Protein AF-A0AAU7CND5-F1 (afdb_monomer)

InterPro domains:
  IPR009061 Putative DNA-binding domain superfamily [SSF46955] (51-102)
  IPR010093 SinI-like, DNA-binding domain [TIGR01764] (51-86)
  IPR041657 Helix-turn-helix domain, group 17 [PF12728] (51-101)

Mean predicted aligned error: 15.91 Å

Secondary structure (DSSP, 8-state):
---------------TTHHHHHHHHHHHHHHHHHHHHHHHHHHHHTT--SEEEHHHHHHHHT--HHHHHHHHHTTSS-EEEETTSSTT-EEEEEHHHHHHHHHTT-S-S--GGG--

Solvent-accessible surface area (backbone atoms only — not comparable to full-atom values): 7021 Å² total; per-residue (Å²): 141,82,84,82,81,77,80,86,75,75,79,84,79,85,57,96,67,65,59,62,58,56,51,63,57,46,55,60,50,52,51,52,51,50,51,54,51,50,50,52,49,55,68,55,55,80,57,67,66,66,60,35,42,52,63,54,50,13,63,21,29,75,46,54,50,64,56,50,51,49,34,41,75,69,66,76,33,67,62,49,75,42,76,86,72,52,101,79,37,42,55,33,30,42,44,71,44,56,55,48,32,53,77,70,60,76,30,48,81,68,46,76,85,62,73,114

Foldseek 3Di:
DDDDDDDPDDPPPPPPPPVVVVVVVVVVVVVVVVVVVVVVCVVLVVQDDQWDFLVLLCLQLVHDSVVSVVCCVVVVFPWDFAPPPDPRGTTIGGVVRSVVCVVVVVRDHGPPVSSD

Radius of gyration: 23.72 Å; Cα contacts (8 Å, |Δi|>4): 95; chains: 1; bounding box: 53×47×58 Å

Structure (mmCIF, N/CA/C/O backbone):
data_AF-A0AAU7CND5-F1
#
_entry.id   AF-A0AAU7CND5-F1
#
loop_
_atom_site.group_PDB
_atom_site.id
_atom_site.type_symbol
_atom_site.label_atom_id
_atom_site.label_alt_id
_atom_site.label_comp_id
_atom_site.label_asym_id
_atom_site.label_entity_id
_atom_site.label_seq_id
_atom_site.pdbx_PDB_ins_code
_atom_site.Cartn_x
_atom_site.Cartn_y
_atom_site.Cartn_z
_atom_site.occupancy
_atom_site.B_iso_or_equiv
_atom_site.auth_seq_id
_atom_site.auth_comp_id
_atom_site.auth_asym_id
_atom_site.auth_atom_id
_atom_site.pdbx_PDB_model_num
ATOM 1 N N . MET A 1 1 ? -0.751 -38.278 37.438 1.00 44.38 1 MET A N 1
ATOM 2 C CA . MET A 1 1 ? -0.768 -36.880 36.952 1.00 44.38 1 MET A CA 1
ATOM 3 C C . MET A 1 1 ? -2.054 -36.675 36.162 1.00 44.38 1 MET A C 1
ATOM 5 O O . MET A 1 1 ? -2.073 -36.950 34.971 1.00 44.38 1 MET A O 1
ATOM 9 N N . SER A 1 2 ? -3.136 -36.271 36.828 1.00 46.31 2 SER A N 1
ATOM 10 C CA . SER A 1 2 ? -4.457 -36.083 36.211 1.00 46.31 2 SER A CA 1
ATOM 11 C C . SER A 1 2 ? -4.797 -34.597 36.259 1.00 46.31 2 SER A C 1
ATOM 13 O O . SER A 1 2 ? -4.841 -34.019 37.340 1.00 46.31 2 SER A O 1
ATOM 15 N N . ARG A 1 3 ? -4.973 -33.959 35.098 1.00 49.03 3 ARG A N 1
ATOM 16 C CA . ARG A 1 3 ? -5.463 -32.578 35.019 1.00 49.03 3 ARG A CA 1
ATOM 17 C C . ARG A 1 3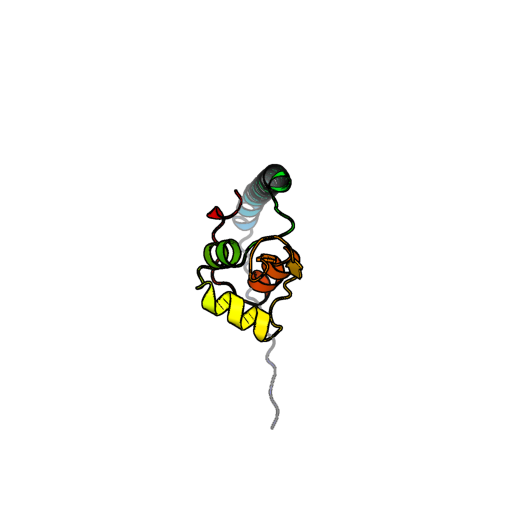 ? -6.988 -32.623 35.043 1.00 49.03 3 ARG A C 1
ATOM 19 O O . ARG A 1 3 ? -7.593 -33.032 34.060 1.00 49.03 3 ARG A O 1
ATOM 26 N N . HIS A 1 4 ? -7.584 -32.248 36.173 1.00 49.91 4 HIS A N 1
ATOM 27 C CA . HIS A 1 4 ? -9.011 -31.949 36.257 1.00 49.91 4 HIS A CA 1
ATOM 28 C C . HIS A 1 4 ? -9.300 -30.717 35.394 1.00 49.91 4 HIS A C 1
ATOM 30 O O . HIS A 1 4 ? -8.758 -29.641 35.635 1.00 49.91 4 HIS A O 1
ATOM 36 N N . THR A 1 5 ? -10.116 -30.889 34.358 1.00 56.34 5 THR A N 1
ATOM 37 C CA . THR A 1 5 ? -10.724 -29.785 33.616 1.00 56.34 5 THR A CA 1
ATOM 38 C C . THR A 1 5 ? -12.013 -29.432 34.342 1.00 56.34 5 THR A C 1
ATOM 40 O O . THR A 1 5 ? -13.002 -30.152 34.219 1.00 56.34 5 THR A O 1
ATOM 43 N N . GLU A 1 6 ? -11.993 -28.375 35.148 1.00 56.00 6 GLU A N 1
ATOM 44 C CA . GLU A 1 6 ? -13.238 -27.822 35.674 1.00 56.00 6 GLU A CA 1
ATOM 45 C C . GLU A 1 6 ? -13.972 -27.084 34.544 1.00 56.00 6 GLU A C 1
ATOM 47 O O . GLU A 1 6 ? -13.336 -26.351 33.777 1.00 56.00 6 GLU A O 1
ATOM 52 N N . PRO A 1 7 ? -15.290 -27.287 34.382 1.00 57.53 7 PRO A N 1
ATOM 53 C CA . PRO A 1 7 ? -16.067 -26.537 33.412 1.00 57.53 7 PRO A CA 1
ATOM 54 C C . PRO A 1 7 ? -16.092 -25.061 33.818 1.00 57.53 7 PRO A C 1
ATOM 56 O O . PRO A 1 7 ? -16.408 -24.712 34.954 1.00 57.53 7 PRO A O 1
ATOM 59 N N . PHE A 1 8 ? -15.761 -24.187 32.870 1.00 55.75 8 PHE A N 1
ATOM 60 C CA . PHE A 1 8 ? -15.938 -22.748 33.018 1.00 55.75 8 PHE A CA 1
ATOM 61 C C . PHE A 1 8 ? -17.442 -22.446 33.049 1.00 55.75 8 PHE A C 1
ATOM 63 O O . PHE A 1 8 ? -18.091 -22.335 32.009 1.00 55.75 8 PHE A O 1
ATOM 70 N N . THR A 1 9 ? -18.007 -22.377 34.252 1.00 51.53 9 THR A N 1
ATOM 71 C CA . THR A 1 9 ? -19.387 -21.948 34.472 1.00 51.53 9 THR A CA 1
ATOM 72 C C . THR A 1 9 ? -19.471 -20.448 34.216 1.00 51.53 9 THR A C 1
ATOM 74 O O . THR A 1 9 ? -18.960 -19.643 34.994 1.00 51.53 9 THR A O 1
ATOM 77 N N . VAL A 1 10 ? -20.113 -20.073 33.110 1.00 62.97 10 VAL A N 1
ATOM 78 C CA . VAL A 1 10 ? -20.530 -18.689 32.870 1.00 62.97 10 VAL A CA 1
ATOM 79 C C . VAL A 1 10 ? -21.570 -18.303 33.928 1.00 62.97 10 VAL A C 1
ATOM 81 O O . VAL A 1 10 ? -22.550 -19.033 34.090 1.00 62.97 10 VAL A O 1
ATOM 84 N N . PRO A 1 11 ? -21.380 -17.206 34.683 1.00 52.38 11 PRO A N 1
ATOM 85 C CA . PRO A 1 11 ? -22.404 -16.750 35.608 1.00 52.38 11 PRO A CA 1
ATOM 86 C C . PRO A 1 11 ? -23.647 -16.344 34.813 1.00 52.38 11 PRO A C 1
ATOM 88 O O . PRO A 1 11 ? -23.563 -15.560 33.866 1.00 52.38 11 PRO A O 1
ATOM 91 N N . ASP A 1 12 ? -24.788 -16.906 35.206 1.00 55.72 12 ASP A N 1
ATOM 92 C CA . ASP A 1 12 ? -26.106 -16.530 34.708 1.00 55.72 12 ASP A CA 1
ATOM 93 C C . ASP A 1 12 ? -26.383 -15.067 35.075 1.00 55.72 12 ASP A C 1
ATOM 95 O O . ASP A 1 12 ? -26.721 -14.728 36.210 1.00 55.72 12 ASP A O 1
ATOM 99 N N . VAL A 1 13 ? -26.181 -14.171 34.110 1.00 57.69 13 VAL A N 1
ATOM 100 C CA . VAL A 1 13 ? -26.575 -12.764 34.206 1.00 57.69 13 VAL A CA 1
ATOM 101 C C . VAL A 1 13 ? -28.062 -12.655 33.889 1.00 57.69 13 VAL A C 1
ATOM 103 O O . VAL A 1 13 ? -28.476 -12.193 32.826 1.00 57.69 13 VAL A O 1
ATOM 106 N N . SER A 1 14 ? -28.873 -13.066 34.861 1.00 56.19 14 SER A N 1
ATOM 107 C CA . SER A 1 14 ? -30.296 -12.746 34.931 1.00 56.19 14 SER A CA 1
ATOM 108 C C . SER A 1 14 ? -30.489 -11.241 35.209 1.00 56.19 14 SER A C 1
ATOM 110 O O . SER A 1 14 ? -30.841 -10.827 36.309 1.00 56.19 14 SER A O 1
ATOM 112 N N . THR A 1 15 ? -30.261 -10.405 34.189 1.00 55.03 15 THR A N 1
ATOM 113 C CA . THR A 1 15 ? -30.583 -8.962 34.166 1.00 55.03 15 THR A CA 1
ATOM 114 C C . THR A 1 15 ? -31.623 -8.714 33.070 1.00 55.03 15 THR A C 1
ATOM 116 O O . THR A 1 15 ? -31.338 -8.130 32.025 1.00 55.03 15 THR A O 1
ATOM 119 N N . GLY A 1 16 ? -32.842 -9.216 33.280 1.00 49.25 16 GLY A N 1
ATOM 120 C CA . GLY A 1 16 ? -33.922 -9.301 32.283 1.00 49.25 16 GLY A CA 1
ATOM 121 C C . GLY A 1 16 ? -34.604 -7.990 31.862 1.00 49.25 16 GLY A C 1
ATOM 122 O O . GLY A 1 16 ? -35.745 -8.037 31.419 1.00 49.25 1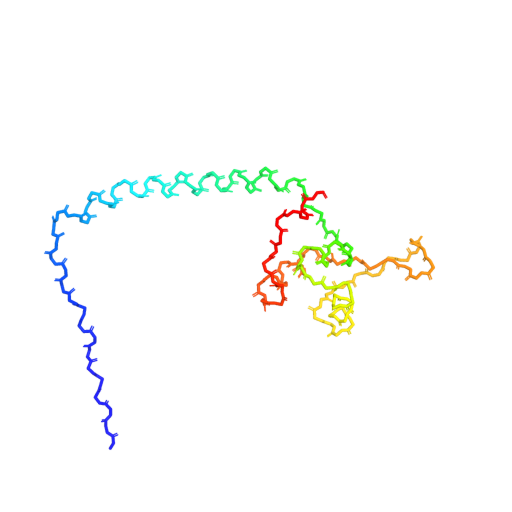6 GLY A O 1
ATOM 123 N N . GLY A 1 17 ? -33.950 -6.831 31.994 1.00 47.66 17 GLY A N 1
ATOM 124 C CA . GLY A 1 17 ? -34.524 -5.532 31.599 1.00 47.66 17 GLY A CA 1
ATOM 125 C C . GLY A 1 17 ? -33.591 -4.629 30.789 1.00 47.66 17 GLY A C 1
ATOM 126 O O . GLY A 1 17 ? -34.043 -3.926 29.897 1.00 47.66 17 GLY A O 1
ATOM 127 N N . ILE A 1 18 ? -32.280 -4.681 31.041 1.00 51.62 18 ILE A N 1
ATOM 128 C CA . ILE A 1 18 ?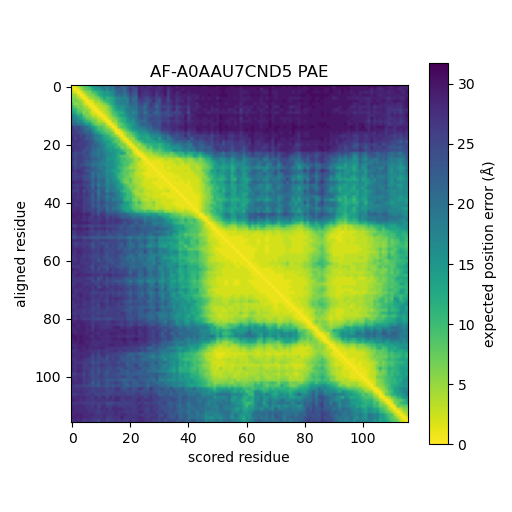 -31.314 -3.721 30.471 1.00 51.62 18 ILE A CA 1
ATOM 129 C C . ILE A 1 18 ? -30.739 -4.213 29.131 1.00 51.62 18 ILE A C 1
ATOM 131 O O . ILE A 1 18 ? -30.396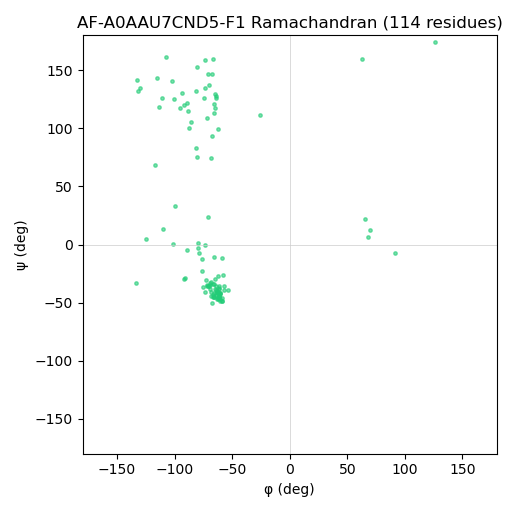 -3.422 28.256 1.00 51.62 18 ILE A O 1
ATOM 135 N N . THR A 1 19 ? -30.651 -5.529 28.929 1.00 53.12 19 THR A N 1
ATOM 136 C CA . THR A 1 19 ? -30.077 -6.115 27.707 1.00 53.12 19 THR A CA 1
ATOM 137 C C . THR A 1 19 ? -30.949 -5.895 26.473 1.00 53.12 19 THR A C 1
ATOM 139 O O . THR A 1 19 ? -30.412 -5.706 25.384 1.00 53.12 19 THR A O 1
ATOM 142 N N . VAL A 1 20 ? -32.276 -5.872 26.605 1.00 51.38 20 VAL A N 1
ATOM 143 C CA . VAL A 1 20 ? -33.180 -5.787 25.444 1.00 51.38 20 VAL A CA 1
ATOM 144 C C . VAL A 1 20 ? -33.183 -4.385 24.823 1.00 51.38 20 VAL A C 1
ATOM 146 O O . VAL A 1 20 ? -33.109 -4.276 23.599 1.00 51.38 20 VAL A O 1
ATOM 149 N N . GLU A 1 21 ? -33.171 -3.322 25.633 1.00 53.41 21 GLU A N 1
ATOM 150 C CA . GLU A 1 21 ? -33.169 -1.936 25.133 1.00 53.41 21 GLU A CA 1
ATOM 151 C C . GLU A 1 21 ? -31.849 -1.569 24.441 1.00 53.41 21 GLU A C 1
ATOM 153 O O . GLU A 1 21 ? -31.857 -1.059 23.322 1.00 53.41 21 GLU A O 1
ATOM 158 N N . ILE A 1 22 ? -30.703 -1.934 25.033 1.00 57.34 22 ILE A N 1
ATOM 159 C CA . ILE A 1 22 ? -29.383 -1.700 24.420 1.00 57.34 22 ILE A CA 1
ATOM 160 C C . ILE A 1 22 ? -29.267 -2.441 23.077 1.00 57.34 22 ILE A C 1
ATOM 162 O O . ILE A 1 22 ? -28.696 -1.924 22.116 1.00 57.34 22 ILE A O 1
ATOM 166 N N . THR A 1 23 ? -29.832 -3.647 22.974 1.00 59.81 23 THR A N 1
ATOM 167 C CA . THR A 1 23 ? -29.775 -4.426 21.729 1.00 59.81 23 THR A CA 1
ATOM 168 C C . THR A 1 23 ? -30.659 -3.817 20.633 1.00 59.81 23 THR A C 1
ATOM 170 O O . THR A 1 23 ? -30.279 -3.846 19.461 1.00 59.81 23 THR A O 1
ATOM 173 N N . HIS A 1 24 ? -31.813 -3.242 20.988 1.00 66.25 24 HIS A N 1
ATOM 174 C CA . HIS A 1 24 ? -32.777 -2.721 20.015 1.00 66.25 24 HIS A CA 1
ATOM 175 C C . HIS A 1 24 ? -32.279 -1.465 19.286 1.00 66.25 24 HIS A C 1
ATOM 177 O O . HIS A 1 24 ? -32.516 -1.340 18.086 1.00 66.25 24 HIS A O 1
ATOM 183 N N . ASP A 1 25 ? -31.517 -0.601 19.963 1.00 71.06 25 ASP A N 1
ATOM 184 C CA . ASP A 1 25 ? -31.006 0.651 19.383 1.00 71.06 25 ASP A CA 1
ATOM 185 C C . ASP A 1 25 ? -29.617 0.515 18.741 1.00 71.06 25 ASP A C 1
ATOM 187 O O . ASP A 1 25 ? -29.308 1.179 17.744 1.00 71.06 25 ASP A O 1
ATOM 191 N N . LEU A 1 26 ? -28.770 -0.391 19.240 1.00 78.44 26 LEU A N 1
ATOM 192 C CA . LEU A 1 26 ? -27.429 -0.581 18.679 1.00 78.44 26 LEU A CA 1
ATOM 193 C C . LEU A 1 26 ? -27.442 -1.332 17.348 1.00 78.44 26 LEU A C 1
ATOM 195 O O . LEU A 1 26 ? -26.670 -0.997 16.450 1.00 78.44 26 LEU A O 1
ATOM 199 N N . VAL A 1 27 ? -28.323 -2.319 17.173 1.00 83.00 27 VAL A N 1
ATOM 200 C CA . VAL A 1 27 ? -28.428 -3.075 15.913 1.00 83.00 27 VAL A CA 1
ATOM 201 C C . VAL A 1 27 ? -28.737 -2.173 14.703 1.00 83.00 27 VAL A C 1
ATOM 203 O O . VAL A 1 27 ? -28.029 -2.282 13.696 1.00 83.00 27 VAL A O 1
ATOM 206 N N . PRO A 1 28 ? -29.731 -1.264 14.738 1.00 85.88 28 PRO A N 1
ATOM 207 C CA . PRO A 1 28 ? -29.982 -0.354 13.624 1.00 85.88 28 PRO A CA 1
ATOM 208 C C . PRO A 1 28 ? -28.863 0.679 13.449 1.00 85.88 28 PRO A C 1
ATOM 210 O O . PRO A 1 28 ? -28.558 1.044 12.312 1.00 85.88 28 PRO A O 1
ATOM 213 N N . MET A 1 29 ? -28.206 1.117 14.529 1.00 85.12 29 MET A N 1
ATOM 214 C CA . MET A 1 29 ? -27.053 2.020 14.436 1.00 85.12 29 MET A CA 1
ATOM 215 C C . MET A 1 29 ? -25.859 1.351 13.740 1.00 85.12 29 MET A C 1
ATOM 217 O O . MET A 1 29 ? -25.276 1.932 12.826 1.00 85.12 29 MET A O 1
ATOM 221 N N . ILE A 1 30 ? -25.539 0.106 14.100 1.00 87.88 30 ILE A N 1
ATOM 222 C CA . ILE A 1 30 ? -24.473 -0.683 13.467 1.00 87.88 30 ILE A CA 1
ATOM 223 C C . ILE A 1 30 ? -24.779 -0.914 11.985 1.00 87.88 30 ILE A C 1
ATOM 225 O O . ILE A 1 30 ? -23.887 -0.752 11.155 1.00 87.88 30 ILE A O 1
ATOM 229 N N . ARG A 1 31 ? -26.035 -1.210 11.620 1.00 86.25 31 ARG A N 1
ATOM 230 C CA . ARG A 1 31 ? -26.429 -1.329 10.204 1.00 86.25 31 ARG A CA 1
ATOM 231 C C . ARG A 1 31 ? -26.219 -0.026 9.439 1.00 86.25 31 ARG A C 1
ATOM 233 O O . ARG A 1 31 ? -25.677 -0.057 8.339 1.00 86.25 31 ARG A O 1
ATOM 240 N N . LYS A 1 32 ? -26.606 1.117 10.015 1.00 86.31 32 LYS A N 1
ATOM 241 C CA . LYS A 1 32 ? -26.366 2.433 9.398 1.00 86.31 32 LYS A CA 1
ATOM 242 C C . LYS A 1 32 ? -24.873 2.695 9.196 1.00 86.31 32 LYS A C 1
ATOM 244 O O . LYS A 1 32 ? -24.483 3.172 8.136 1.00 86.31 32 LYS A O 1
ATOM 249 N N . LEU A 1 33 ? -24.039 2.339 10.175 1.00 87.31 33 LEU A N 1
ATOM 250 C CA . LEU A 1 33 ? -22.585 2.450 10.051 1.00 87.31 33 LEU A CA 1
ATOM 251 C C . LEU A 1 33 ? -22.026 1.533 8.957 1.00 87.31 33 LEU A C 1
ATOM 253 O O . LEU A 1 33 ? -21.172 1.968 8.192 1.00 87.31 33 LEU A O 1
ATOM 257 N N . GLN A 1 34 ? -22.514 0.295 8.846 1.00 84.88 34 GLN A N 1
ATOM 258 C CA . GLN A 1 34 ? -22.099 -0.627 7.784 1.00 84.88 34 GLN A CA 1
ATOM 259 C C . GLN A 1 34 ? -22.414 -0.064 6.394 1.00 84.88 34 GLN A C 1
ATOM 261 O O . GLN A 1 34 ? -21.526 -0.021 5.548 1.00 84.88 34 GLN A O 1
ATOM 266 N N . VAL A 1 35 ? -23.632 0.452 6.195 1.00 89.19 35 VAL A N 1
ATOM 267 C CA . VAL A 1 35 ? -24.038 1.075 4.925 1.00 89.19 35 VAL A CA 1
ATOM 268 C C . VAL A 1 35 ? -23.151 2.274 4.589 1.00 89.19 35 VAL A C 1
ATOM 270 O O . VAL A 1 35 ? -22.605 2.337 3.492 1.00 89.19 35 VAL A O 1
ATOM 273 N N . ALA A 1 36 ? -22.929 3.181 5.543 1.00 81.19 36 ALA A N 1
ATOM 274 C CA . ALA A 1 36 ? -22.084 4.353 5.321 1.00 81.19 36 ALA A CA 1
ATOM 275 C C . ALA A 1 36 ? -20.628 3.974 4.982 1.00 81.19 36 ALA A C 1
ATOM 277 O O . ALA A 1 36 ? -19.996 4.598 4.130 1.00 81.19 36 ALA A O 1
ATOM 278 N N . VAL A 1 37 ? -20.085 2.931 5.619 1.00 82.38 37 VAL A N 1
ATOM 279 C CA . VAL A 1 37 ? -18.742 2.418 5.308 1.00 82.38 37 VAL A CA 1
ATOM 280 C C . VAL A 1 37 ? -18.684 1.840 3.896 1.00 82.38 37 VAL A C 1
ATOM 282 O O . VAL A 1 37 ? -17.701 2.076 3.190 1.00 82.38 37 VAL A O 1
ATOM 285 N N . ASP A 1 38 ? -19.706 1.106 3.469 1.00 78.06 38 ASP A N 1
ATOM 286 C CA . ASP A 1 38 ? -19.747 0.521 2.130 1.00 78.06 38 ASP A CA 1
ATOM 287 C C . ASP A 1 38 ? -19.936 1.584 1.040 1.00 78.06 38 ASP A C 1
ATOM 289 O O . ASP A 1 38 ? -19.283 1.505 -0.000 1.00 78.06 38 ASP A O 1
ATOM 293 N N . GLU A 1 39 ? -20.709 2.639 1.303 1.00 82.81 39 GLU A N 1
ATOM 294 C CA . GLU A 1 39 ? -20.820 3.805 0.418 1.00 82.81 39 GLU A CA 1
ATOM 295 C C . GLU A 1 39 ? -19.484 4.542 0.274 1.00 82.81 39 GLU A C 1
ATOM 297 O O . GLU A 1 39 ? -19.042 4.808 -0.846 1.00 82.81 39 GLU A O 1
ATOM 302 N N . ILE A 1 40 ? -18.782 4.799 1.384 1.00 79.69 40 ILE A N 1
ATOM 303 C CA . ILE A 1 40 ? -17.441 5.405 1.357 1.00 79.69 40 ILE A CA 1
ATOM 304 C C . ILE A 1 40 ? -16.468 4.511 0.579 1.00 79.69 40 ILE A C 1
ATOM 306 O O . ILE A 1 40 ? -15.681 4.996 -0.235 1.00 79.69 40 ILE A O 1
ATOM 310 N N . ARG A 1 41 ? -16.519 3.190 0.786 1.00 69.88 41 ARG A N 1
ATOM 311 C CA . ARG A 1 41 ? -15.690 2.231 0.040 1.00 69.88 41 ARG A CA 1
ATOM 312 C C . ARG A 1 41 ? -16.011 2.231 -1.450 1.00 69.88 41 ARG A C 1
ATOM 314 O O . ARG A 1 41 ? -15.074 2.155 -2.243 1.00 69.88 41 ARG A O 1
ATOM 321 N N . ALA A 1 42 ? -17.286 2.322 -1.823 1.00 68.38 42 ALA A N 1
ATOM 322 C CA . ALA A 1 42 ? -17.729 2.377 -3.212 1.00 68.38 42 ALA A CA 1
ATOM 323 C C . ALA A 1 42 ? -17.273 3.675 -3.895 1.00 68.38 42 ALA A C 1
ATOM 325 O O . ALA A 1 42 ? -16.719 3.624 -4.992 1.00 68.38 42 ALA A O 1
ATOM 326 N N . GLN A 1 43 ? -17.398 4.820 -3.217 1.00 69.44 43 GLN A N 1
ATOM 327 C CA . GLN A 1 43 ? -16.920 6.118 -3.707 1.00 69.44 43 GLN A CA 1
ATOM 328 C C . GLN A 1 43 ? -15.391 6.157 -3.854 1.00 69.44 43 GLN A C 1
ATOM 330 O O . GLN A 1 43 ? -14.872 6.661 -4.848 1.00 69.44 43 GLN A O 1
ATOM 335 N N . LEU A 1 44 ? -14.653 5.556 -2.914 1.00 64.94 44 LEU A N 1
ATOM 336 C CA . LEU A 1 44 ? -13.193 5.417 -2.990 1.00 64.94 44 LEU A CA 1
ATOM 337 C C . LEU A 1 44 ? -12.733 4.319 -3.968 1.00 64.94 44 LEU A C 1
ATOM 339 O O . LEU A 1 44 ? -11.546 4.238 -4.292 1.00 64.94 44 LEU A O 1
ATOM 343 N N . GLY A 1 45 ? -13.643 3.459 -4.435 1.00 54.53 45 GLY A N 1
ATOM 344 C CA . GLY A 1 45 ? -13.350 2.346 -5.338 1.00 54.53 45 GLY A CA 1
ATOM 345 C C . GLY A 1 45 ? -12.858 2.793 -6.716 1.00 54.53 45 GLY A C 1
ATOM 346 O O . GLY A 1 45 ? -12.025 2.110 -7.306 1.00 54.53 45 GLY A O 1
ATOM 347 N N . GLY A 1 46 ? -13.291 3.969 -7.186 1.00 51.25 46 GLY A N 1
ATOM 348 C CA . GLY A 1 46 ? -12.902 4.533 -8.485 1.00 51.25 46 GLY A CA 1
ATOM 349 C C . GLY A 1 46 ? -11.514 5.188 -8.539 1.00 51.25 46 GLY A C 1
ATOM 350 O O . GLY A 1 46 ? -11.065 5.555 -9.618 1.00 51.25 46 GLY A O 1
ATOM 351 N N . MET A 1 47 ? -10.819 5.335 -7.404 1.00 55.38 47 MET A N 1
ATOM 352 C CA . MET A 1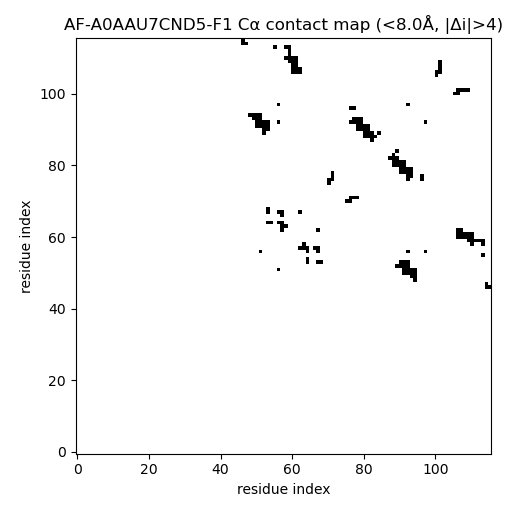 47 ? -9.516 6.024 -7.309 1.00 55.38 47 MET A CA 1
ATOM 353 C C . MET A 1 47 ? -8.335 5.079 -7.036 1.00 55.38 47 MET A C 1
ATOM 355 O O . MET A 1 47 ? -7.246 5.514 -6.657 1.00 55.38 47 MET A O 1
ATOM 359 N N . ARG A 1 48 ? -8.525 3.763 -7.179 1.00 61.06 48 ARG A N 1
ATOM 360 C CA . ARG A 1 48 ? -7.480 2.787 -6.850 1.00 61.06 48 ARG A CA 1
ATOM 361 C C . ARG A 1 48 ? -6.581 2.527 -8.056 1.00 61.06 48 ARG A C 1
ATOM 363 O O . ARG A 1 48 ? -7.027 1.979 -9.053 1.00 61.06 48 ARG A O 1
ATOM 370 N N . LYS A 1 49 ? -5.306 2.904 -7.936 1.00 68.19 49 LYS A N 1
ATOM 371 C CA . LYS A 1 49 ? -4.253 2.562 -8.904 1.00 68.19 49 LYS A CA 1
ATOM 372 C C . LYS A 1 49 ? -3.929 1.067 -8.829 1.00 68.19 49 LYS A C 1
ATOM 374 O O . LYS A 1 49 ? -3.769 0.525 -7.736 1.00 68.19 49 LYS A O 1
ATOM 379 N N . ASP A 1 50 ? -3.770 0.431 -9.987 1.00 75.75 50 ASP A N 1
ATOM 380 C CA . ASP A 1 50 ? -3.382 -0.987 -10.083 1.00 75.75 50 ASP A CA 1
ATOM 381 C C . ASP A 1 50 ? -1.906 -1.213 -9.728 1.00 75.75 50 ASP A C 1
ATOM 383 O O . ASP A 1 50 ? -1.525 -2.250 -9.180 1.00 75.75 50 ASP A O 1
ATOM 387 N N . TYR A 1 51 ? -1.072 -0.206 -10.000 1.00 83.25 51 TYR A N 1
ATOM 388 C CA . TYR A 1 51 ? 0.366 -0.247 -9.783 1.00 83.25 51 TYR A CA 1
ATOM 389 C C . TYR A 1 51 ? 0.839 0.977 -9.009 1.00 83.25 51 TYR A C 1
ATOM 391 O O . TYR A 1 51 ? 0.499 2.113 -9.341 1.00 83.25 51 TYR A O 1
ATOM 399 N N . TYR A 1 52 ? 1.685 0.729 -8.016 1.00 85.62 52 TYR A N 1
ATOM 400 C CA . TYR A 1 52 ? 2.297 1.750 -7.178 1.00 85.62 52 TYR A CA 1
ATOM 401 C C . TYR A 1 52 ? 3.804 1.782 -7.382 1.00 85.62 52 TYR A C 1
ATOM 403 O O . TYR A 1 52 ? 4.465 0.755 -7.516 1.00 85.62 52 TYR A O 1
ATOM 411 N N . THR A 1 53 ? 4.381 2.970 -7.357 1.00 87.62 53 THR A N 1
ATOM 412 C CA . THR A 1 53 ? 5.834 3.130 -7.283 1.00 87.62 53 THR A CA 1
ATOM 413 C C . THR A 1 53 ? 6.347 2.799 -5.884 1.00 87.62 53 THR A C 1
ATOM 415 O O . THR A 1 53 ? 5.621 2.873 -4.893 1.00 87.62 53 THR A O 1
ATOM 418 N N . VAL A 1 54 ? 7.636 2.478 -5.778 1.00 87.50 54 VAL A N 1
ATOM 419 C CA . VAL A 1 54 ? 8.303 2.241 -4.485 1.00 87.50 54 VAL A CA 1
ATOM 420 C C . VAL A 1 54 ? 8.095 3.413 -3.522 1.00 87.50 54 VAL A C 1
ATOM 422 O O . VAL A 1 54 ? 7.901 3.208 -2.328 1.00 87.50 54 VAL A O 1
ATOM 425 N N . GLU A 1 55 ? 8.140 4.639 -4.034 1.00 85.62 55 GLU A N 1
ATOM 426 C CA . GLU A 1 55 ? 7.979 5.870 -3.266 1.00 85.62 55 GLU A CA 1
ATOM 427 C C . GLU A 1 55 ? 6.544 6.045 -2.745 1.00 85.62 55 GLU A C 1
ATOM 429 O O . GLU A 1 55 ? 6.350 6.476 -1.607 1.00 85.62 55 GLU A O 1
ATOM 434 N N . GLU A 1 56 ? 5.537 5.672 -3.536 1.00 83.81 56 GLU A N 1
ATOM 435 C CA . GLU A 1 56 ? 4.139 5.653 -3.088 1.00 83.81 56 GLU A CA 1
ATOM 436 C C . GLU A 1 56 ? 3.921 4.584 -2.013 1.00 83.81 56 GLU A C 1
ATOM 438 O O . GLU A 1 56 ? 3.350 4.879 -0.965 1.00 83.81 56 GLU A O 1
ATOM 443 N N . VAL A 1 57 ? 4.451 3.375 -2.214 1.00 84.44 57 VAL A N 1
ATOM 444 C CA . VAL A 1 57 ? 4.380 2.291 -1.220 1.00 84.44 57 VAL A CA 1
ATOM 445 C C . 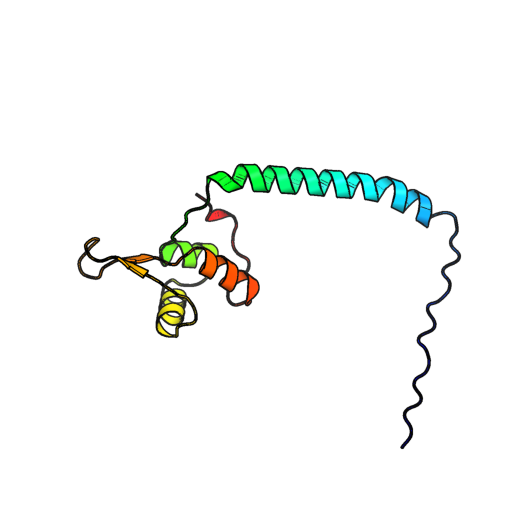VAL A 1 57 ? 5.073 2.679 0.089 1.00 84.44 57 VAL A C 1
ATOM 447 O O . VAL A 1 57 ? 4.548 2.429 1.175 1.00 84.44 57 VAL A O 1
ATOM 450 N N . ALA A 1 58 ? 6.231 3.333 0.006 1.00 86.44 58 ALA A N 1
ATOM 451 C CA . ALA A 1 58 ? 6.953 3.856 1.162 1.00 86.44 58 ALA A CA 1
ATOM 452 C C . ALA A 1 58 ? 6.092 4.850 1.957 1.00 86.44 58 ALA A C 1
ATOM 454 O O . ALA A 1 58 ? 5.922 4.698 3.168 1.00 86.44 58 ALA A O 1
ATOM 455 N N . ARG A 1 59 ? 5.470 5.814 1.264 1.00 82.25 59 ARG A N 1
ATOM 456 C CA . ARG A 1 59 ? 4.569 6.795 1.884 1.00 82.25 59 ARG A CA 1
ATOM 457 C C . ARG A 1 59 ? 3.341 6.132 2.511 1.00 82.25 59 ARG A C 1
ATOM 459 O O . ARG A 1 59 ? 2.950 6.513 3.608 1.00 82.25 59 ARG A O 1
ATOM 466 N N . ALA A 1 60 ? 2.760 5.139 1.839 1.00 80.56 60 ALA A N 1
ATOM 467 C CA . ALA A 1 60 ? 1.553 4.457 2.299 1.00 80.56 60 ALA A CA 1
ATOM 468 C C . ALA A 1 60 ? 1.810 3.614 3.554 1.00 80.56 60 ALA A C 1
ATOM 470 O O . ALA A 1 60 ? 1.001 3.618 4.473 1.00 80.56 60 ALA A O 1
ATOM 471 N N . THR A 1 61 ? 2.949 2.923 3.609 1.00 80.00 61 THR A N 1
ATOM 472 C CA . THR A 1 61 ? 3.324 2.024 4.716 1.00 80.00 61 THR A CA 1
ATOM 473 C C . THR A 1 61 ? 4.086 2.711 5.854 1.00 80.00 61 THR A C 1
ATOM 475 O O . THR A 1 61 ? 4.414 2.060 6.848 1.00 80.00 61 THR A O 1
ATOM 478 N N . GLY A 1 62 ? 4.426 3.998 5.704 1.00 81.31 62 GLY A N 1
ATOM 479 C CA . GLY A 1 62 ? 5.262 4.734 6.658 1.00 81.31 62 GLY A CA 1
ATOM 480 C C . GLY A 1 62 ? 6.699 4.203 6.750 1.00 81.31 62 GLY A C 1
ATOM 481 O O . GLY A 1 62 ? 7.373 4.389 7.762 1.00 81.31 62 GLY A O 1
ATOM 482 N N . ARG A 1 63 ? 7.173 3.492 5.720 1.00 85.44 63 ARG A N 1
ATOM 483 C CA . ARG A 1 63 ? 8.516 2.895 5.665 1.00 85.44 63 ARG A CA 1
ATOM 484 C C . ARG A 1 63 ? 9.405 3.659 4.695 1.00 85.44 63 ARG A C 1
ATOM 486 O O . ARG A 1 63 ? 8.936 4.363 3.810 1.00 85.44 63 ARG A O 1
ATOM 493 N N . SER A 1 64 ? 10.718 3.481 4.822 1.00 87.88 64 SER A N 1
ATOM 494 C CA . SER A 1 64 ? 11.657 4.064 3.861 1.00 87.88 64 SER A CA 1
ATOM 495 C C . SER A 1 64 ? 11.583 3.350 2.504 1.00 87.88 64 SER A C 1
ATOM 497 O O . SER A 1 64 ? 11.436 2.126 2.443 1.00 87.88 64 SER A O 1
ATOM 499 N N . SER A 1 65 ? 11.800 4.077 1.403 1.00 88.75 65 SER A N 1
ATOM 500 C CA . SER A 1 65 ? 11.923 3.476 0.063 1.00 88.75 65 SER A CA 1
ATOM 501 C C . SER A 1 65 ? 13.046 2.434 -0.014 1.00 88.75 65 SER A C 1
ATOM 503 O O . SER A 1 65 ? 12.996 1.514 -0.829 1.00 88.75 65 SER A O 1
ATOM 505 N N . TYR A 1 66 ? 14.068 2.553 0.841 1.00 89.56 66 TYR A N 1
ATOM 506 C CA . TYR A 1 66 ? 15.121 1.548 0.969 1.00 89.56 66 TYR A CA 1
ATOM 507 C C . TYR A 1 66 ? 14.576 0.222 1.514 1.00 89.56 66 TYR A C 1
ATOM 509 O O . TYR A 1 66 ? 14.854 -0.830 0.940 1.00 89.56 66 TYR A O 1
ATOM 517 N N . THR A 1 67 ? 13.748 0.271 2.561 1.00 88.88 67 THR A N 1
ATOM 518 C CA . THR A 1 67 ? 13.073 -0.902 3.136 1.00 88.88 67 THR A CA 1
ATOM 519 C C . THR A 1 67 ? 12.206 -1.598 2.093 1.00 88.88 67 THR A C 1
ATOM 521 O O . THR A 1 67 ? 12.317 -2.809 1.919 1.00 88.88 67 THR A O 1
ATOM 524 N N . ILE A 1 68 ? 11.420 -0.832 1.332 1.00 89.19 68 ILE A N 1
ATOM 525 C CA . ILE A 1 68 ? 10.579 -1.386 0.265 1.00 89.19 68 ILE A CA 1
ATOM 526 C C . ILE A 1 68 ? 11.437 -2.065 -0.814 1.00 89.19 68 ILE A C 1
ATOM 528 O O . ILE A 1 68 ? 11.171 -3.205 -1.187 1.00 89.19 68 ILE A O 1
ATOM 532 N N . ARG A 1 69 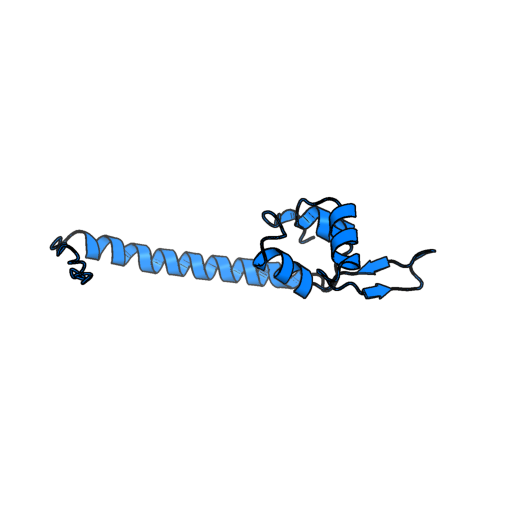? 12.532 -1.431 -1.263 1.00 89.12 69 ARG A N 1
ATOM 533 C CA . ARG A 1 69 ? 13.478 -2.052 -2.212 1.00 89.12 69 ARG A CA 1
ATOM 534 C C . ARG A 1 69 ? 14.139 -3.310 -1.650 1.00 89.12 69 ARG A C 1
ATOM 536 O O . ARG A 1 69 ? 14.389 -4.245 -2.405 1.00 89.12 69 ARG A O 1
ATOM 543 N N . SER A 1 70 ? 14.438 -3.340 -0.354 1.00 91.94 70 SER A N 1
ATOM 544 C CA . SER A 1 70 ? 14.974 -4.525 0.320 1.00 91.94 70 SER A CA 1
ATOM 545 C C . SER A 1 70 ? 13.965 -5.675 0.305 1.00 91.94 70 SER A C 1
ATOM 547 O O . SER A 1 70 ? 14.318 -6.792 -0.052 1.00 91.94 70 SER A O 1
ATOM 549 N N . TRP A 1 71 ? 12.689 -5.400 0.577 1.00 89.81 71 TRP A N 1
ATOM 550 C CA . TRP A 1 71 ? 11.620 -6.400 0.507 1.00 89.81 71 TRP A CA 1
ATOM 551 C C . TRP A 1 71 ? 11.376 -6.932 -0.902 1.00 89.81 71 TRP A C 1
ATOM 553 O O . TRP A 1 71 ? 11.177 -8.135 -1.056 1.00 89.81 71 TRP A O 1
ATOM 563 N N . VAL A 1 72 ? 11.462 -6.072 -1.920 1.00 88.88 72 VAL A N 1
ATOM 564 C CA . VAL A 1 72 ? 11.411 -6.502 -3.324 1.00 88.88 72 VAL A CA 1
ATOM 565 C C . VAL A 1 72 ? 12.589 -7.425 -3.650 1.00 88.88 72 VAL A C 1
ATOM 567 O O . VAL A 1 72 ? 12.390 -8.502 -4.200 1.00 88.88 72 VAL A O 1
ATOM 570 N N . ARG A 1 73 ? 13.818 -7.061 -3.254 1.00 86.38 73 ARG A N 1
ATOM 571 C CA . ARG A 1 73 ? 15.005 -7.916 -3.460 1.00 86.38 73 ARG A CA 1
ATOM 572 C C . ARG A 1 73 ? 14.931 -9.237 -2.697 1.00 86.38 73 ARG A C 1
ATOM 574 O O . ARG A 1 73 ? 15.391 -10.250 -3.202 1.00 86.38 73 ARG A O 1
ATOM 581 N N . ALA A 1 74 ? 14.353 -9.221 -1.500 1.00 86.06 74 ALA A N 1
ATOM 582 C CA . ALA A 1 74 ? 14.159 -10.400 -0.664 1.00 86.06 74 ALA A CA 1
ATOM 583 C C . ALA A 1 74 ? 12.953 -11.261 -1.091 1.00 86.06 74 ALA A C 1
ATOM 585 O O . ALA A 1 74 ? 12.644 -12.233 -0.408 1.00 86.06 74 ALA A O 1
ATOM 586 N N . GLY A 1 75 ? 12.235 -10.890 -2.159 1.00 85.81 75 GLY A N 1
ATOM 587 C CA . GLY A 1 75 ? 11.069 -11.628 -2.653 1.00 85.81 75 GLY A CA 1
ATOM 588 C C . GLY A 1 75 ? 9.836 -11.565 -1.746 1.00 85.81 75 GLY A C 1
ATOM 589 O O . GLY A 1 75 ? 8.888 -12.315 -1.952 1.00 85.81 75 GLY A O 1
ATOM 590 N N . ARG A 1 76 ? 9.821 -10.672 -0.748 1.00 83.56 76 ARG A N 1
ATOM 591 C CA . ARG A 1 76 ? 8.667 -10.469 0.149 1.00 83.56 76 ARG A CA 1
ATOM 592 C C . ARG A 1 76 ? 7.543 -9.673 -0.511 1.00 83.56 76 ARG A C 1
ATOM 594 O O . ARG A 1 76 ? 6.408 -9.743 -0.059 1.00 83.56 76 ARG A O 1
ATOM 601 N N . ILE A 1 77 ? 7.888 -8.896 -1.537 1.00 86.75 77 ILE A N 1
ATOM 602 C CA . ILE A 1 77 ? 6.974 -8.105 -2.361 1.00 86.75 77 ILE A CA 1
ATOM 603 C C . ILE A 1 77 ? 7.318 -8.382 -3.816 1.00 86.75 77 ILE A C 1
ATOM 605 O O . ILE A 1 77 ? 8.484 -8.271 -4.204 1.00 86.75 77 ILE A O 1
ATOM 609 N N . ARG A 1 78 ? 6.314 -8.672 -4.640 1.00 85.88 78 ARG A N 1
ATOM 610 C CA . ARG A 1 78 ? 6.503 -8.740 -6.094 1.00 85.88 78 ARG A CA 1
ATOM 611 C C . ARG A 1 78 ? 6.473 -7.348 -6.724 1.00 85.88 78 ARG A C 1
ATOM 613 O O . ARG A 1 78 ? 5.578 -6.548 -6.467 1.00 85.88 78 ARG A O 1
ATOM 620 N N . ALA A 1 79 ? 7.447 -7.063 -7.580 1.00 88.56 79 ALA A N 1
ATOM 621 C CA . ALA A 1 79 ? 7.481 -5.838 -8.367 1.00 88.56 79 ALA A CA 1
ATOM 622 C C . ALA A 1 79 ? 7.792 -6.158 -9.828 1.00 88.56 79 ALA A C 1
ATOM 624 O O . ALA A 1 79 ? 8.627 -7.013 -10.123 1.00 88.56 79 ALA A O 1
ATOM 625 N N . ILE A 1 80 ? 7.136 -5.442 -10.731 1.00 86.50 80 ILE A N 1
ATOM 626 C CA . ILE A 1 80 ? 7.380 -5.470 -12.166 1.00 86.50 80 ILE A CA 1
ATOM 627 C C . ILE A 1 80 ? 8.366 -4.352 -12.482 1.00 86.50 80 ILE A C 1
ATOM 629 O O . ILE A 1 80 ? 8.191 -3.205 -12.064 1.00 86.50 80 ILE A O 1
ATOM 633 N N . ARG A 1 81 ? 9.420 -4.681 -13.225 1.00 83.56 81 ARG A N 1
ATOM 634 C CA . ARG A 1 81 ? 10.325 -3.676 -13.770 1.00 83.56 81 ARG A CA 1
ATOM 635 C C . ARG A 1 81 ? 9.833 -3.287 -15.153 1.00 83.56 81 ARG A C 1
ATOM 637 O O . ARG A 1 81 ? 9.766 -4.133 -16.035 1.00 83.56 81 ARG A O 1
ATOM 644 N N . VAL A 1 82 ? 9.510 -2.013 -15.330 1.00 79.31 82 VAL A N 1
ATOM 645 C CA . VAL A 1 82 ? 9.165 -1.462 -16.642 1.00 79.31 82 VAL A CA 1
ATOM 646 C C . VAL A 1 82 ? 10.418 -0.839 -17.245 1.00 79.31 82 VAL A C 1
ATOM 648 O O . VAL A 1 82 ? 11.012 0.083 -16.670 1.00 79.31 82 VAL A O 1
ATOM 651 N N . GLU A 1 83 ? 10.847 -1.387 -18.378 1.00 72.12 83 GLU A N 1
ATOM 652 C CA . GLU A 1 83 ? 11.942 -0.859 -19.191 1.00 72.12 83 GLU A CA 1
ATOM 653 C C . GLU A 1 83 ? 11.440 0.302 -20.071 1.00 72.12 83 GLU A C 1
ATOM 655 O O . GLU A 1 83 ? 10.254 0.403 -20.367 1.00 72.12 83 GLU A O 1
ATOM 660 N N . GLY A 1 84 ? 12.321 1.238 -20.438 1.00 61.97 84 GLY A N 1
ATOM 661 C CA . GLY A 1 84 ? 11.964 2.397 -21.276 1.00 61.97 84 GLY A CA 1
ATOM 662 C C . GLY A 1 84 ? 11.525 3.665 -20.526 1.00 61.97 84 GLY A C 1
ATOM 663 O O . GLY A 1 84 ? 11.431 4.725 -21.132 1.00 61.97 84 GLY A O 1
ATOM 664 N N . THR A 1 85 ? 11.343 3.621 -19.201 1.00 64.81 85 THR A N 1
ATOM 665 C CA . THR A 1 85 ? 11.002 4.801 -18.367 1.00 64.81 85 THR A CA 1
ATOM 666 C C . THR A 1 85 ? 12.220 5.395 -17.629 1.00 64.81 85 THR A C 1
ATOM 668 O O . THR A 1 85 ? 12.107 5.861 -16.492 1.00 64.81 85 THR A O 1
ATOM 671 N N . GLY A 1 86 ? 13.411 5.328 -18.240 1.00 58.44 86 GLY A N 1
ATOM 672 C CA . GLY A 1 86 ? 14.672 5.885 -17.722 1.00 58.44 86 GLY A CA 1
ATOM 673 C C . GLY A 1 86 ? 15.836 4.878 -17.632 1.00 58.44 86 GLY A C 1
ATOM 674 O O . GLY A 1 86 ? 15.631 3.679 -17.825 1.00 58.44 86 GLY A O 1
ATOM 675 N N . PRO A 1 87 ? 17.058 5.330 -17.277 1.00 58.62 87 PRO A N 1
ATOM 676 C CA . PRO A 1 87 ? 18.304 4.550 -17.388 1.00 58.62 87 PRO A CA 1
ATOM 677 C C . PRO A 1 87 ? 18.390 3.310 -16.484 1.00 58.62 87 PRO A C 1
ATOM 679 O O . PRO A 1 87 ? 19.299 2.499 -16.625 1.00 58.62 87 PRO A O 1
ATOM 682 N N . ARG A 1 88 ? 17.466 3.147 -15.530 1.00 60.69 88 ARG A N 1
ATOM 683 C CA . ARG A 1 88 ? 17.387 1.960 -14.666 1.00 60.69 88 ARG A CA 1
ATOM 684 C C . ARG A 1 88 ? 16.017 1.278 -14.689 1.00 60.69 88 ARG A C 1
ATOM 686 O O . ARG A 1 88 ? 15.849 0.296 -13.971 1.00 60.69 88 ARG A O 1
ATOM 693 N N . GLY A 1 89 ? 15.067 1.721 -15.513 1.00 68.88 89 GLY A N 1
ATOM 694 C CA . GLY A 1 89 ? 13.679 1.250 -15.449 1.00 68.88 89 GLY A CA 1
ATOM 695 C C . GLY A 1 89 ? 12.999 1.595 -14.115 1.00 68.88 89 GLY A C 1
ATOM 696 O O . GLY A 1 89 ? 13.655 1.889 -13.111 1.00 68.88 89 GLY A O 1
ATOM 697 N N . ARG A 1 90 ? 11.667 1.597 -14.092 1.00 79.12 90 ARG A N 1
ATOM 698 C CA . ARG A 1 90 ? 10.891 1.899 -12.878 1.00 79.12 90 ARG A 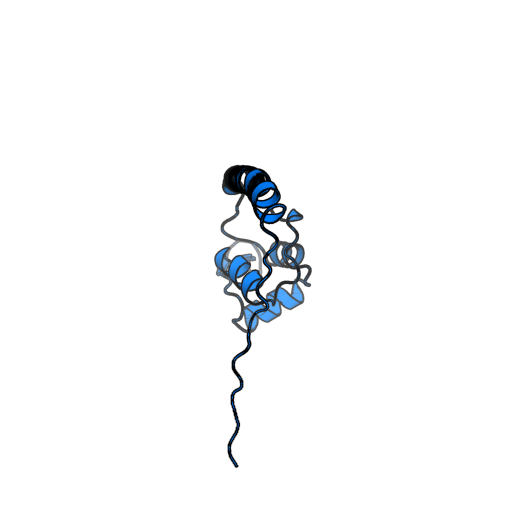CA 1
ATOM 699 C C . ARG A 1 90 ? 10.369 0.604 -12.265 1.00 79.12 90 ARG A C 1
ATOM 701 O O . ARG A 1 90 ? 9.974 -0.305 -12.988 1.00 79.12 90 ARG A O 1
ATOM 708 N N . LEU A 1 91 ? 10.391 0.516 -10.935 1.00 83.56 91 LEU A N 1
ATOM 709 C CA . LEU A 1 91 ? 9.767 -0.584 -10.203 1.00 83.56 91 LEU A CA 1
ATOM 710 C C . LEU A 1 91 ? 8.317 -0.220 -9.901 1.00 83.56 91 LEU A C 1
ATOM 712 O O . LEU A 1 91 ? 8.058 0.795 -9.251 1.00 83.56 91 LEU A O 1
ATOM 716 N N . LEU A 1 92 ? 7.409 -1.064 -10.372 1.00 86.12 92 LEU A N 1
ATOM 717 C CA . LEU A 1 92 ? 5.983 -0.997 -10.111 1.00 86.12 92 LEU A CA 1
ATOM 718 C C . LEU A 1 92 ? 5.588 -2.172 -9.223 1.00 86.12 92 LEU A C 1
ATOM 720 O O . LEU A 1 92 ? 5.874 -3.322 -9.533 1.00 86.12 92 LEU A O 1
ATOM 724 N N . ILE A 1 93 ? 4.949 -1.881 -8.105 1.00 86.56 93 ILE A N 1
ATOM 725 C CA . ILE A 1 93 ? 4.447 -2.852 -7.143 1.00 86.56 93 ILE A CA 1
ATOM 726 C C . ILE A 1 93 ? 2.954 -3.000 -7.401 1.00 86.56 93 ILE A C 1
ATOM 728 O O . ILE A 1 93 ? 2.226 -2.007 -7.422 1.00 86.56 93 ILE A O 1
ATOM 732 N N . ALA A 1 94 ? 2.515 -4.235 -7.627 1.00 85.56 94 ALA A N 1
ATOM 733 C CA . ALA A 1 94 ? 1.109 -4.528 -7.861 1.00 85.56 94 ALA A CA 1
ATOM 734 C C . ALA A 1 94 ? 0.292 -4.286 -6.585 1.00 85.56 94 ALA A C 1
ATOM 736 O O . ALA A 1 94 ? 0.774 -4.503 -5.467 1.00 85.56 94 ALA A O 1
ATOM 737 N N . ARG A 1 95 ? -0.952 -3.842 -6.736 1.00 81.94 95 ARG A N 1
ATOM 738 C CA . ARG A 1 95 ? -1.834 -3.540 -5.605 1.00 81.94 95 ARG A CA 1
ATOM 739 C C . ARG A 1 95 ? -2.035 -4.726 -4.658 1.00 81.94 95 ARG A C 1
ATOM 741 O O . ARG A 1 95 ? -2.103 -4.529 -3.447 1.00 81.94 95 ARG A O 1
ATOM 748 N N . GLU A 1 96 ? -2.096 -5.953 -5.159 1.00 81.44 96 GLU A N 1
ATOM 749 C CA . GLU A 1 96 ? -2.306 -7.143 -4.324 1.00 81.44 96 GLU A CA 1
ATOM 750 C C . GLU A 1 96 ? -1.157 -7.335 -3.325 1.00 81.44 96 GLU A C 1
ATOM 752 O O . GLU A 1 96 ? -1.336 -7.907 -2.250 1.00 81.44 96 GLU A O 1
ATOM 757 N N . GLU A 1 97 ? 0.037 -6.840 -3.657 1.00 84.62 97 GLU A N 1
ATOM 758 C CA . GLU A 1 97 ? 1.168 -6.824 -2.735 1.00 84.62 97 GLU A CA 1
ATOM 759 C C . GLU A 1 97 ? 0.985 -5.788 -1.627 1.00 84.62 97 GLU A C 1
ATOM 761 O O . GLU A 1 97 ? 1.371 -6.043 -0.489 1.00 84.62 97 GLU A O 1
ATOM 766 N N . MET A 1 98 ? 0.354 -4.647 -1.921 1.00 78.38 98 MET A N 1
ATOM 767 C CA . MET A 1 98 ? 0.012 -3.658 -0.896 1.00 78.38 98 MET A CA 1
ATOM 768 C C . MET A 1 98 ? -0.957 -4.238 0.121 1.00 78.38 98 MET A C 1
ATOM 770 O O . MET A 1 98 ? -0.724 -4.119 1.321 1.00 78.38 98 MET A O 1
ATOM 774 N N . GLU A 1 99 ? -2.000 -4.921 -0.345 1.00 76.00 99 GLU A N 1
ATOM 775 C CA . GLU A 1 99 ? -2.958 -5.596 0.532 1.00 76.00 99 GLU A CA 1
ATOM 776 C C . GLU A 1 99 ? -2.255 -6.678 1.370 1.00 76.00 99 GLU A C 1
ATOM 778 O O . GLU A 1 99 ? -2.411 -6.707 2.593 1.00 76.00 99 GLU A O 1
ATOM 783 N N . ARG A 1 100 ? -1.372 -7.486 0.761 1.00 79.69 100 ARG A N 1
ATOM 784 C CA . ARG A 1 100 ? -0.532 -8.459 1.487 1.00 79.69 100 ARG A CA 1
ATOM 785 C C . ARG A 1 100 ? 0.342 -7.819 2.567 1.00 79.69 100 ARG A C 1
ATOM 787 O O . ARG A 1 100 ? 0.502 -8.403 3.639 1.00 79.69 100 ARG A O 1
ATOM 794 N N . LEU A 1 101 ? 0.912 -6.640 2.324 1.00 77.56 101 LEU A N 1
ATOM 795 C CA . LEU A 1 101 ? 1.748 -5.949 3.311 1.00 77.56 101 LEU A CA 1
ATOM 796 C C . LEU A 1 101 ? 0.957 -5.486 4.533 1.00 77.56 101 LEU A C 1
ATOM 798 O O . LEU A 1 101 ? 1.496 -5.525 5.640 1.00 77.56 101 LEU A O 1
ATOM 802 N N . VAL A 1 102 ? -0.305 -5.092 4.342 1.00 72.62 102 VAL A N 1
ATOM 803 C CA . VAL A 1 102 ? -1.214 -4.752 5.447 1.00 72.62 102 VAL A CA 1
ATOM 804 C C . VAL A 1 102 ? -1.542 -5.996 6.263 1.00 72.62 102 VAL A C 1
ATOM 806 O O . VAL A 1 102 ? -1.373 -5.995 7.479 1.00 72.62 102 VAL A O 1
ATOM 809 N N . TYR A 1 103 ? -1.953 -7.076 5.593 1.00 66.75 103 TYR A N 1
ATOM 810 C CA . TYR A 1 103 ? -2.354 -8.318 6.260 1.00 66.75 103 TYR A CA 1
ATOM 811 C C . TYR A 1 103 ? -1.203 -9.021 6.987 1.00 66.75 103 TYR A C 1
ATOM 813 O O . TYR A 1 103 ? -1.413 -9.627 8.032 1.00 66.75 103 TYR A O 1
ATOM 821 N N . SER A 1 104 ? 0.019 -8.940 6.457 1.00 67.69 104 SER A N 1
ATOM 822 C CA . SER A 1 104 ? 1.203 -9.582 7.046 1.00 67.69 104 SER A CA 1
ATOM 823 C C . SER A 1 104 ? 1.822 -8.811 8.220 1.00 67.69 104 SER A C 1
ATOM 825 O O . SER A 1 104 ? 2.808 -9.273 8.793 1.00 67.69 104 SER A O 1
ATOM 827 N N . GLY A 1 105 ? 1.294 -7.631 8.571 1.00 66.38 105 GLY A N 1
ATOM 828 C CA . GLY A 1 105 ? 1.824 -6.787 9.651 1.00 66.38 105 GLY A CA 1
ATOM 829 C C . GLY A 1 105 ? 3.203 -6.174 9.363 1.00 66.38 105 GLY A C 1
ATOM 830 O O . GLY A 1 105 ? 3.796 -5.537 10.233 1.00 66.38 105 GLY A O 1
ATOM 831 N N . LEU A 1 106 ? 3.737 -6.345 8.146 1.00 62.47 106 LEU A N 1
ATOM 832 C CA . LEU A 1 106 ? 4.976 -5.691 7.718 1.00 62.47 106 LEU A CA 1
ATOM 833 C C . LEU A 1 106 ? 4.760 -4.187 7.489 1.00 62.47 106 LEU A C 1
ATOM 835 O O . LEU A 1 106 ? 5.637 -3.372 7.816 1.00 62.47 106 LEU A O 1
ATOM 839 N N . ALA A 1 107 ? 3.587 -3.803 6.982 1.00 57.06 107 ALA A N 1
ATOM 840 C CA . ALA A 1 107 ? 3.153 -2.414 6.967 1.00 57.06 107 ALA A CA 1
ATOM 841 C C . ALA A 1 107 ? 2.732 -1.980 8.381 1.00 57.06 107 ALA A C 1
ATOM 843 O O . ALA A 1 107 ? 1.879 -2.608 9.004 1.00 57.06 107 ALA A O 1
ATOM 844 N N . GLY A 1 108 ? 3.314 -0.883 8.878 1.00 59.94 108 GLY A N 1
ATOM 845 C CA . GLY A 1 108 ? 2.639 -0.104 9.922 1.00 59.94 108 GLY A CA 1
ATOM 846 C C . GLY A 1 108 ? 1.380 0.529 9.323 1.00 59.94 108 GLY A C 1
ATOM 847 O 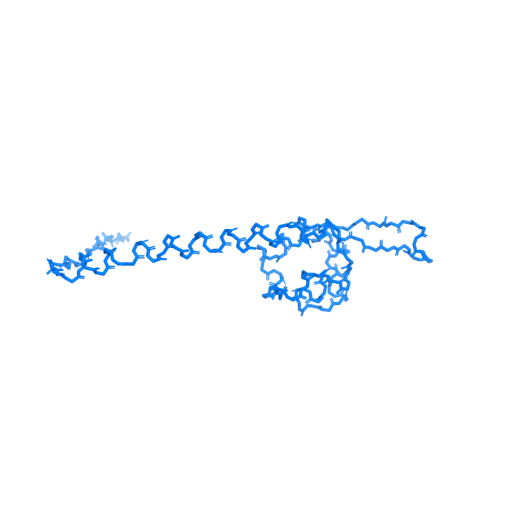O . GLY A 1 108 ? 1.306 0.612 8.095 1.00 59.94 108 GLY A O 1
ATOM 848 N N . GLN A 1 109 ? 0.411 0.918 10.169 1.00 52.28 109 GLN A N 1
ATOM 849 C CA . GLN A 1 109 ? -0.893 1.488 9.777 1.00 52.28 109 GLN A CA 1
ATOM 850 C C . GLN A 1 109 ? -0.829 2.177 8.410 1.00 52.28 109 GLN A C 1
ATOM 852 O O . GLN A 1 109 ? -0.143 3.190 8.259 1.00 52.28 109 GLN A O 1
ATOM 857 N N . VAL A 1 110 ? -1.502 1.601 7.408 1.00 55.44 110 VAL A N 1
ATOM 858 C CA . VAL A 1 110 ? -1.493 2.190 6.071 1.00 55.44 110 VAL A CA 1
ATOM 859 C C . VAL A 1 110 ? -2.203 3.527 6.150 1.00 55.44 110 VAL A C 1
ATOM 861 O O . VAL A 1 110 ? -3.401 3.587 6.425 1.00 55.44 110 VAL A O 1
ATOM 864 N N . SER A 1 111 ? -1.453 4.604 5.940 1.00 49.56 111 SER A N 1
ATOM 865 C CA . SER A 1 111 ? -2.032 5.938 5.926 1.00 49.56 111 SER A CA 1
ATOM 866 C C . SER A 1 111 ? -2.965 6.047 4.725 1.00 49.56 111 SER A C 1
ATOM 868 O O . SER A 1 111 ? -2.539 5.909 3.575 1.00 49.56 111 SER A O 1
ATOM 870 N N . ALA A 1 112 ? -4.244 6.329 4.990 1.00 53.78 112 ALA A N 1
ATOM 871 C CA . ALA A 1 112 ? -5.273 6.546 3.971 1.00 53.78 112 ALA A CA 1
ATOM 872 C C . ALA A 1 112 ? -4.941 7.710 3.009 1.00 53.78 112 ALA A C 1
ATOM 874 O O . ALA A 1 112 ? -5.566 7.847 1.962 1.00 53.78 112 ALA A O 1
ATOM 875 N N . ALA A 1 113 ? -3.924 8.521 3.321 1.00 49.47 113 ALA A N 1
ATOM 876 C CA . ALA A 1 113 ? -3.516 9.700 2.561 1.00 49.47 113 ALA A CA 1
ATOM 877 C C . ALA A 1 113 ? -2.791 9.413 1.226 1.00 49.47 113 ALA A C 1
ATOM 879 O O . ALA A 1 113 ? -2.403 10.357 0.538 1.00 49.47 113 ALA A O 1
ATOM 880 N N . VAL A 1 114 ? -2.571 8.147 0.843 1.00 48.62 114 VAL A N 1
ATOM 881 C CA . VAL A 1 114 ? -1.872 7.790 -0.416 1.00 48.62 114 VAL A CA 1
ATOM 882 C C . VAL A 1 114 ? -2.824 7.360 -1.541 1.00 48.62 114 VAL A C 1
ATOM 884 O O . VAL A 1 114 ? -2.391 7.109 -2.663 1.00 48.62 114 VAL A O 1
ATOM 887 N N . VAL A 1 115 ? -4.135 7.361 -1.291 1.00 47.50 115 VAL A N 1
ATOM 888 C CA . VAL A 1 115 ? -5.153 7.222 -2.341 1.00 47.50 115 VAL A CA 1
ATOM 889 C C . VAL A 1 115 ? -5.350 8.593 -2.997 1.00 47.50 115 VAL A C 1
ATOM 891 O O . VAL A 1 115 ? -6.203 9.371 -2.580 1.00 47.50 115 VAL A O 1
ATOM 894 N N . LYS A 1 116 ? -4.491 8.939 -3.958 1.00 33.94 116 LYS A N 1
ATOM 895 C CA . LYS A 1 116 ? -4.628 10.146 -4.783 1.00 33.94 116 LYS A CA 1
ATOM 896 C C . LYS A 1 116 ? -4.310 9.848 -6.241 1.00 33.94 116 LYS A C 1
ATOM 898 O O . LYS A 1 116 ? -3.331 9.098 -6.504 1.00 33.94 116 LYS A O 1
#

Nearest PDB structures (foldseek):
  4j2n-assembly1_A  TM=8.701E-01  e=4.592E-03  Pukovnikvirus pukovnik
  3iao-assembly1_A-2  TM=6.269E-01  e=9.390E-01  Bacillus subtilis
  1r22-assembly1_B  TM=4.597E-01  e=1.003E+00  Synechococcus elongatus PCC 7942 = FACHB-805
  6j0e-assembly1_A  TM=3.021E-01  e=5.929E-01  Corynebacterium glutamicum ATCC 13032
  4a6d-assembly1_A  TM=3.773E-01  e=3.983E+00  Homo sapiens

Sequence (116 aa):
MSRHTEPFTVPDVSTGGITVEITHDLVPMIRKLQVAVDEIRAQLGGMRKDYYTVEEVARATGRSSYTIRSWVRAGRIRAIRVEGTGPRGRLLIAREEMERLVYSGLAGQVSAAVVK

Organism: NCBI:txid3120278

pLDDT: mean 71.42, std 14.8, range [33.94, 91.94]